Protein AF-A0A7C4BF02-F1 (afdb_monomer_lite)

Foldseek 3Di:
DDDPPPVVVVLVVLCVPPDPVLLVLLVVLLVVLLVCQVVQAEEEEQADLLVVLCVLVVSHHHYHHCDPDPCNLVVLLPDPAQEHEYAYFLDPVSVVVLVVSCVSCVVSNHHYDCSSVVSVSVCCVNGGGSSCVSVSVVSSVVVVVVVVVVVVVVPDD

Secondary structure (DSSP, 8-state):
---TTTHHHHHHHHHTT--HHHHHHHHHHHHHHHHHHHTTPPEEESSHHHHHHHHHTT--S-EEE--SSTTHHHHHHT---SEEEE---SSHHHHHHHHHHHHHHHHTTPEEE-HHHHHHHTTTTT--SGGGHHHHHHHHHHHHHHHHHHHHGGG--

Sequence (157 aa):
MPKVREEGALGRRTIEGLDAELIEEAREALTEVEEYAAEGVPILVEGKKDREALERLSIRGTILELSRGGRMLNLLESLKYKRVLILTDFDTKGRELASFCCKHLVKLGVEPILEPYQKLRKLRKKFKEVESLVKLRTLLERIEWRGQKTTSWKGVQ

Structure (mmCIF, N/CA/C/O backbone):
data_AF-A0A7C4BF02-F1
#
_entry.id   AF-A0A7C4BF02-F1
#
loop_
_atom_site.group_PDB
_atom_site.id
_atom_site.type_symbol
_atom_site.label_atom_id
_atom_site.label_alt_id
_atom_site.label_comp_id
_atom_site.label_asym_id
_atom_site.label_entity_id
_atom_site.label_seq_id
_atom_site.pdbx_PDB_ins_code
_atom_site.Cartn_x
_atom_site.Cartn_y
_atom_site.Cartn_z
_atom_site.occupancy
_atom_site.B_iso_or_equiv
_atom_site.auth_seq_id
_atom_site.auth_comp_id
_atom_site.auth_asym_id
_atom_site.auth_atom_id
_atom_site.pdbx_PDB_model_num
ATOM 1 N N . MET A 1 1 ? 4.911 9.441 -36.564 1.00 36.12 1 MET A N 1
ATOM 2 C CA . MET A 1 1 ? 5.320 8.062 -36.217 1.00 36.12 1 MET A CA 1
ATOM 3 C C . MET A 1 1 ? 6.658 8.126 -35.494 1.00 36.12 1 MET A C 1
ATOM 5 O O . MET A 1 1 ? 7.625 8.529 -36.133 1.00 36.12 1 MET A O 1
ATOM 9 N N . PRO A 1 2 ? 6.745 7.848 -34.183 1.00 38.44 2 PRO A N 1
ATOM 10 C CA . PRO A 1 2 ? 8.033 7.855 -33.501 1.00 38.44 2 PRO A CA 1
ATOM 11 C C . PRO A 1 2 ? 8.876 6.636 -33.912 1.00 38.44 2 PRO A C 1
ATOM 13 O O . PRO A 1 2 ? 8.358 5.579 -34.269 1.00 38.44 2 PRO A O 1
ATOM 16 N N . LYS A 1 3 ? 10.198 6.837 -33.939 1.00 37.12 3 LYS A N 1
ATOM 17 C CA . LYS A 1 3 ? 11.213 5.909 -34.455 1.00 37.12 3 LYS A CA 1
ATOM 18 C C . LYS A 1 3 ? 11.322 4.649 -33.584 1.00 37.12 3 LYS A C 1
ATOM 20 O O . LYS A 1 3 ? 11.780 4.708 -32.450 1.00 37.12 3 LYS A O 1
ATOM 25 N N . VAL A 1 4 ? 11.076 3.496 -34.205 1.00 49.25 4 VAL A N 1
ATOM 26 C CA . VAL A 1 4 ? 11.180 2.112 -33.684 1.00 49.25 4 VAL A CA 1
ATOM 27 C C . VAL A 1 4 ? 12.550 1.754 -33.052 1.00 49.25 4 VAL A C 1
ATOM 29 O O . VAL A 1 4 ? 12.707 0.700 -32.444 1.00 49.25 4 VAL A O 1
ATOM 32 N N . ARG A 1 5 ? 13.580 2.605 -33.173 1.00 42.94 5 ARG A N 1
ATOM 33 C CA . ARG A 1 5 ? 14.959 2.281 -32.755 1.00 42.94 5 ARG A CA 1
ATOM 34 C C . ARG A 1 5 ? 15.322 2.678 -31.315 1.00 42.94 5 ARG A C 1
ATOM 36 O O . ARG A 1 5 ? 16.200 2.036 -30.748 1.00 42.94 5 ARG A O 1
ATOM 43 N N . GLU A 1 6 ? 14.651 3.647 -30.688 1.00 38.41 6 GLU A N 1
ATOM 44 C CA . GLU A 1 6 ? 14.967 4.054 -29.298 1.00 38.41 6 GLU A CA 1
ATOM 45 C C . GLU A 1 6 ? 14.230 3.222 -28.229 1.00 38.41 6 GLU A C 1
ATOM 47 O O . GLU A 1 6 ? 14.739 3.015 -27.124 1.00 38.41 6 GLU A O 1
ATOM 52 N N . GLU A 1 7 ? 13.074 2.642 -28.566 1.00 43.06 7 GLU A N 1
ATOM 53 C CA . GLU A 1 7 ? 12.237 1.881 -27.623 1.00 43.06 7 GLU A CA 1
ATOM 54 C C . GLU A 1 7 ? 12.880 0.567 -27.141 1.00 43.06 7 GLU A C 1
ATOM 56 O O . GLU A 1 7 ? 12.553 0.062 -26.058 1.00 43.06 7 GLU A O 1
ATOM 61 N N . GLY A 1 8 ? 13.812 0.013 -27.924 1.00 46.59 8 GLY A N 1
ATOM 62 C CA . GLY A 1 8 ? 14.508 -1.239 -27.624 1.00 46.59 8 GLY A CA 1
ATOM 63 C C . GLY A 1 8 ? 15.544 -1.123 -26.499 1.00 46.59 8 GLY A C 1
ATOM 64 O O . GLY A 1 8 ? 15.666 -2.044 -25.689 1.00 46.59 8 GLY A O 1
ATOM 65 N N . ALA A 1 9 ? 16.253 0.008 -26.415 1.00 47.03 9 ALA A N 1
ATOM 66 C CA . ALA A 1 9 ? 17.348 0.217 -25.462 1.00 47.03 9 ALA A CA 1
ATOM 67 C C . ALA A 1 9 ? 16.859 0.672 -24.077 1.00 47.03 9 ALA A C 1
ATOM 69 O O . ALA A 1 9 ? 17.415 0.252 -23.059 1.00 47.03 9 ALA A O 1
ATOM 70 N N . LEU A 1 10 ? 15.798 1.487 -24.022 1.00 45.38 10 LEU A N 1
ATOM 71 C CA . LEU A 1 10 ? 15.197 1.914 -22.755 1.00 45.38 10 LEU A CA 1
ATOM 72 C C . LEU A 1 10 ? 14.503 0.735 -22.049 1.00 45.38 10 LEU A C 1
ATOM 74 O O . LEU A 1 10 ? 14.642 0.579 -20.843 1.00 45.38 10 LEU A O 1
ATOM 78 N N . GLY A 1 11 ? 13.852 -0.156 -22.813 1.00 51.66 11 GLY A N 1
ATOM 79 C CA . GLY A 1 11 ? 13.155 -1.325 -22.268 1.00 51.66 11 GLY A CA 1
ATOM 80 C C . GLY A 1 11 ? 14.069 -2.390 -21.650 1.00 51.66 11 GLY A C 1
ATOM 81 O O . GLY A 1 11 ? 13.701 -2.970 -20.637 1.00 51.66 11 GLY A O 1
ATOM 82 N N . ARG A 1 12 ? 15.269 -2.643 -22.201 1.00 54.81 12 ARG A N 1
ATOM 83 C CA . ARG A 1 12 ? 16.191 -3.658 -21.640 1.00 54.81 12 ARG A CA 1
ATOM 84 C C . ARG A 1 12 ? 16.698 -3.286 -20.241 1.00 54.81 12 ARG A C 1
ATOM 86 O O . ARG A 1 12 ? 16.664 -4.131 -19.356 1.00 54.81 12 ARG A O 1
ATOM 93 N N . ARG A 1 13 ? 17.079 -2.020 -20.022 1.00 58.25 13 ARG A N 1
ATOM 94 C CA . ARG A 1 13 ? 17.545 -1.527 -18.708 1.00 58.25 13 ARG A CA 1
ATOM 95 C C . ARG A 1 13 ? 16.451 -1.541 -17.637 1.00 58.25 13 ARG A C 1
ATOM 97 O O . ARG A 1 13 ? 16.737 -1.724 -16.458 1.00 58.25 13 ARG A O 1
ATOM 104 N N . THR A 1 14 ? 15.187 -1.345 -18.015 1.00 59.47 14 THR A N 1
ATOM 105 C CA . THR A 1 14 ? 14.084 -1.339 -17.040 1.00 59.47 14 THR A CA 1
ATOM 106 C C . THR A 1 14 ? 13.790 -2.740 -16.494 1.00 59.47 14 THR A C 1
ATOM 108 O O . THR A 1 14 ? 13.519 -2.865 -15.299 1.00 59.47 14 THR A O 1
ATOM 111 N N . ILE A 1 15 ? 13.910 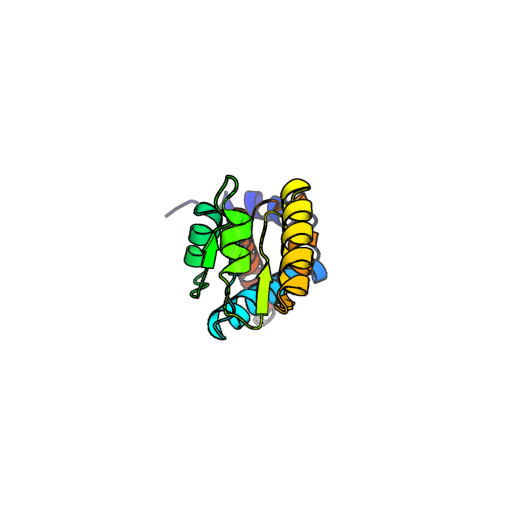-3.783 -17.324 1.00 67.50 15 ILE A N 1
ATOM 112 C CA . ILE A 1 15 ? 13.625 -5.185 -16.954 1.00 67.50 15 ILE A CA 1
ATOM 113 C C . ILE A 1 15 ? 14.808 -5.829 -16.206 1.00 67.50 15 ILE A C 1
ATOM 115 O O . ILE A 1 15 ? 14.627 -6.778 -15.457 1.00 67.50 15 ILE A O 1
ATOM 119 N N . GLU A 1 16 ? 16.022 -5.296 -16.360 1.00 69.12 16 GLU A N 1
ATOM 120 C CA . GLU A 1 16 ? 17.236 -5.818 -15.722 1.00 69.12 16 GLU A CA 1
ATOM 121 C C . GLU A 1 16 ? 17.086 -5.947 -14.195 1.00 69.12 16 GLU A C 1
ATOM 123 O O . GLU A 1 16 ? 16.898 -4.949 -13.502 1.00 69.12 16 GLU A O 1
ATOM 128 N N . GLY A 1 17 ? 17.142 -7.168 -13.656 1.00 70.94 17 GLY A N 1
ATOM 129 C CA . GLY A 1 17 ? 16.932 -7.438 -12.226 1.00 70.94 17 GLY A CA 1
ATOM 130 C C . GLY A 1 17 ? 15.467 -7.613 -11.798 1.00 70.94 17 GLY A C 1
ATOM 131 O O . GLY A 1 17 ? 15.192 -7.564 -10.602 1.00 70.94 17 GLY A O 1
ATOM 132 N N . LEU A 1 18 ? 14.541 -7.779 -12.748 1.00 82.25 18 LEU A N 1
ATOM 133 C CA . LEU A 1 18 ? 13.216 -8.360 -12.523 1.00 82.25 18 LEU A CA 1
ATOM 134 C C . LEU A 1 18 ? 13.226 -9.785 -13.083 1.00 82.25 18 LEU A C 1
ATOM 136 O O . LEU A 1 18 ? 13.359 -9.965 -14.294 1.00 82.25 18 LEU A O 1
ATOM 140 N N . ASP A 1 19 ? 13.137 -10.785 -12.212 1.00 87.00 19 ASP A N 1
ATOM 141 C CA . ASP A 1 19 ? 12.930 -12.172 -12.629 1.00 87.00 19 ASP A CA 1
ATOM 142 C C . ASP A 1 19 ? 11.437 -12.462 -12.863 1.00 87.00 19 ASP A C 1
ATOM 144 O O . ASP A 1 19 ? 10.567 -11.627 -12.602 1.00 87.00 19 ASP A O 1
ATOM 148 N N . ALA A 1 20 ? 11.148 -13.632 -13.436 1.00 87.81 20 ALA A N 1
ATOM 149 C CA . ALA A 1 20 ? 9.787 -14.033 -13.784 1.00 87.81 20 ALA A CA 1
ATOM 150 C C . ALA A 1 20 ? 8.870 -14.142 -12.555 1.00 87.81 20 ALA A C 1
ATOM 152 O O . ALA A 1 20 ? 7.702 -13.781 -12.648 1.00 87.81 20 ALA A O 1
ATOM 153 N N . GLU A 1 21 ? 9.404 -14.586 -11.416 1.00 90.69 21 GLU A N 1
ATOM 154 C CA . GLU A 1 21 ? 8.656 -14.715 -10.163 1.00 90.69 21 GLU A CA 1
ATOM 155 C C . GLU A 1 21 ? 8.212 -13.340 -9.653 1.00 90.69 21 GLU A C 1
ATOM 157 O O . GLU A 1 21 ? 7.029 -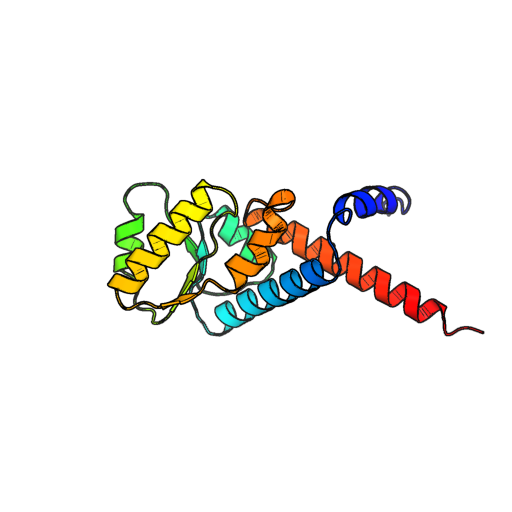13.115 -9.413 1.00 90.69 21 GLU A O 1
ATOM 162 N N . LEU A 1 22 ? 9.128 -12.370 -9.601 1.00 91.25 22 LEU A N 1
ATOM 163 C CA . LEU A 1 22 ? 8.820 -11.007 -9.179 1.00 91.25 22 LEU A CA 1
ATOM 164 C C . LEU A 1 22 ? 7.863 -10.289 -10.143 1.00 91.25 22 LEU A C 1
ATOM 166 O O . LEU A 1 22 ? 7.086 -9.433 -9.718 1.00 91.25 22 LEU A O 1
ATOM 170 N N . ILE A 1 23 ? 7.929 -10.607 -11.438 1.00 91.56 23 ILE A N 1
ATOM 171 C CA . ILE A 1 23 ? 6.986 -10.106 -12.447 1.00 91.56 23 ILE A CA 1
ATOM 172 C C . ILE A 1 23 ? 5.583 -10.655 -12.190 1.00 91.56 23 ILE A C 1
ATOM 174 O O . ILE A 1 23 ? 4.627 -9.879 -12.231 1.00 91.56 23 ILE A O 1
ATOM 178 N N . GLU A 1 24 ? 5.458 -11.956 -11.930 1.00 93.25 24 GLU A N 1
ATOM 179 C CA . GLU A 1 24 ? 4.157 -12.582 -11.702 1.00 93.25 24 GLU A CA 1
ATOM 180 C C . GLU A 1 24 ? 3.533 -12.092 -10.399 1.00 93.25 24 GLU A C 1
ATOM 182 O O . GLU A 1 24 ? 2.406 -11.604 -10.408 1.00 93.25 24 GLU A O 1
ATOM 187 N N . GLU A 1 25 ? 4.304 -12.053 -9.311 1.00 94.94 25 GLU A N 1
ATOM 188 C CA . GLU A 1 25 ? 3.827 -11.498 -8.044 1.00 94.94 25 GLU A CA 1
ATOM 189 C C . GLU A 1 25 ? 3.345 -10.046 -8.176 1.00 94.94 25 GLU A C 1
ATOM 191 O O . GLU A 1 25 ? 2.387 -9.634 -7.523 1.00 94.94 25 GLU A O 1
ATOM 196 N N . ALA A 1 26 ? 4.002 -9.245 -9.018 1.00 94.25 26 ALA A N 1
ATOM 197 C CA . ALA A 1 26 ? 3.590 -7.873 -9.278 1.00 94.25 26 ALA A CA 1
ATOM 198 C C . ALA A 1 26 ? 2.274 -7.788 -10.064 1.00 94.25 26 ALA A C 1
ATOM 200 O O . ALA A 1 26 ? 1.473 -6.888 -9.807 1.00 94.25 26 ALA A O 1
ATOM 201 N N . ARG A 1 27 ? 2.051 -8.703 -11.020 1.00 94.75 27 ARG A N 1
ATOM 202 C CA . ARG A 1 27 ? 0.784 -8.813 -11.762 1.00 94.75 27 ARG A CA 1
ATOM 203 C C . ARG A 1 27 ? -0.345 -9.239 -10.836 1.00 94.75 27 ARG A C 1
ATOM 205 O O . ARG A 1 27 ? -1.390 -8.591 -10.836 1.00 94.75 27 ARG A O 1
ATOM 212 N N . GLU A 1 28 ? -0.112 -10.273 -10.034 1.00 97.06 28 GLU A N 1
ATOM 213 C CA . GLU A 1 28 ? -1.065 -10.734 -9.027 1.00 97.06 28 GLU A CA 1
ATOM 214 C C . GLU A 1 28 ? -1.432 -9.602 -8.072 1.00 97.06 28 GLU A C 1
ATOM 216 O O . GLU A 1 28 ? -2.605 -9.312 -7.892 1.00 97.06 28 GLU A O 1
ATOM 221 N N . ALA A 1 29 ? -0.443 -8.892 -7.526 1.00 97.62 29 ALA A N 1
ATOM 222 C CA . ALA A 1 29 ? -0.702 -7.822 -6.573 1.00 97.62 29 ALA A CA 1
ATOM 223 C C . ALA A 1 29 ? -1.518 -6.666 -7.169 1.00 97.62 29 ALA A C 1
ATOM 225 O O . ALA A 1 29 ? -2.385 -6.120 -6.495 1.00 97.62 29 ALA A O 1
ATOM 226 N N . LEU A 1 30 ? -1.261 -6.273 -8.422 1.00 96.69 30 LEU A N 1
ATOM 227 C CA . LEU A 1 30 ? -2.083 -5.256 -9.089 1.00 96.69 30 LEU A CA 1
ATOM 228 C C . LEU A 1 30 ? -3.521 -5.747 -9.297 1.00 96.69 30 LEU A C 1
ATOM 230 O O . LEU A 1 30 ? -4.452 -4.984 -9.056 1.00 96.69 30 LEU A O 1
ATOM 234 N N . THR A 1 31 ? -3.686 -7.019 -9.667 1.00 97.06 31 THR A N 1
ATOM 235 C CA . THR A 1 31 ? -5.004 -7.652 -9.824 1.00 97.06 31 THR A CA 1
ATOM 236 C C . THR A 1 31 ? -5.753 -7.678 -8.492 1.00 97.06 31 THR A C 1
ATOM 238 O O . THR A 1 31 ? -6.892 -7.236 -8.425 1.00 97.06 31 THR A O 1
ATOM 241 N N . GLU A 1 32 ? -5.095 -8.073 -7.401 1.00 98.00 32 GLU A N 1
ATOM 242 C CA . GLU A 1 32 ? -5.687 -8.068 -6.059 1.00 98.00 32 GLU A CA 1
ATOM 243 C C . GLU A 1 32 ? -6.123 -6.654 -5.635 1.00 98.00 32 GLU A C 1
ATOM 245 O O . GLU A 1 32 ? -7.196 -6.482 -5.063 1.00 98.00 32 GLU A O 1
ATOM 250 N N . VAL A 1 33 ? -5.325 -5.612 -5.921 1.00 98.12 33 VAL A N 1
ATOM 251 C CA . VAL A 1 33 ? -5.723 -4.218 -5.631 1.00 98.12 33 VAL A CA 1
ATOM 252 C C . VAL A 1 33 ? -6.979 -3.826 -6.418 1.00 98.12 33 VAL A C 1
ATOM 254 O O . VAL A 1 33 ? -7.868 -3.180 -5.857 1.00 98.12 33 VAL A O 1
ATOM 257 N N . GLU A 1 34 ? -7.064 -4.203 -7.695 1.00 97.44 34 GLU A N 1
ATOM 258 C CA . GLU A 1 34 ? -8.245 -3.974 -8.537 1.00 97.44 34 GLU A CA 1
ATOM 259 C C . GLU A 1 34 ? -9.481 -4.708 -7.990 1.00 97.44 34 GLU A C 1
ATOM 261 O O . GLU A 1 34 ? -10.548 -4.103 -7.869 1.00 97.44 34 GLU A O 1
ATOM 266 N N . GLU A 1 35 ? -9.330 -5.973 -7.596 1.00 97.75 35 GLU A N 1
ATOM 267 C CA . GLU A 1 35 ? -10.394 -6.803 -7.021 1.00 97.75 35 GLU A CA 1
ATOM 268 C C . GLU A 1 35 ? -10.905 -6.229 -5.698 1.00 97.75 35 GLU A C 1
ATOM 270 O O . GLU A 1 35 ? -12.106 -6.007 -5.543 1.00 97.75 35 GLU A O 1
ATOM 275 N N . TYR A 1 36 ? -10.007 -5.880 -4.771 1.00 98.38 36 TYR A N 1
ATOM 276 C CA . TYR A 1 36 ? -10.392 -5.251 -3.508 1.00 98.38 36 TYR A CA 1
ATOM 277 C C . TYR A 1 36 ? -11.134 -3.928 -3.727 1.00 98.38 36 TYR A C 1
ATOM 279 O O . TYR A 1 36 ? -12.147 -3.673 -3.067 1.00 98.38 36 TYR A O 1
ATOM 287 N N . ALA A 1 37 ? -10.672 -3.096 -4.665 1.00 97.69 37 ALA A N 1
ATOM 288 C CA . ALA A 1 37 ? -11.370 -1.861 -5.012 1.00 97.69 37 ALA A CA 1
ATOM 289 C C . ALA A 1 37 ? -12.783 -2.139 -5.552 1.00 97.69 37 ALA A C 1
ATOM 291 O O . ALA A 1 37 ? -13.736 -1.471 -5.139 1.00 97.69 37 ALA A O 1
ATOM 292 N N . ALA A 1 38 ? -12.928 -3.137 -6.429 1.00 97.25 38 ALA A N 1
ATOM 293 C CA . ALA A 1 38 ? -14.206 -3.545 -7.008 1.00 97.25 38 ALA A CA 1
ATOM 294 C C . ALA A 1 38 ? -15.175 -4.134 -5.966 1.00 97.25 38 ALA A C 1
ATOM 296 O O . ALA A 1 38 ? -16.382 -3.904 -6.048 1.00 97.25 38 ALA A O 1
ATOM 297 N N . GLU A 1 39 ? -14.658 -4.822 -4.945 1.00 96.94 39 GLU A N 1
ATOM 298 C CA . GLU A 1 39 ? -15.418 -5.307 -3.782 1.00 96.94 39 GLU A CA 1
ATOM 299 C C . GLU A 1 39 ? -15.860 -4.183 -2.824 1.00 96.94 39 GLU A C 1
ATOM 301 O O . GLU A 1 39 ? -16.576 -4.429 -1.850 1.00 96.94 39 GLU A O 1
ATOM 306 N N . GLY A 1 40 ? -15.434 -2.942 -3.069 1.00 97.19 40 GLY A N 1
ATOM 307 C CA . GLY A 1 40 ? -15.737 -1.798 -2.214 1.00 97.19 40 GLY A CA 1
ATOM 308 C C . GLY A 1 40 ? -14.852 -1.702 -0.971 1.00 97.19 40 GLY A C 1
ATOM 309 O O . GLY A 1 40 ? -15.182 -0.952 -0.048 1.00 97.19 40 GLY A O 1
ATOM 310 N N . VAL A 1 41 ? -13.727 -2.425 -0.927 1.00 98.25 41 VAL A N 1
ATOM 311 C CA . VAL A 1 41 ? -12.707 -2.214 0.104 1.00 98.25 41 VAL A CA 1
ATOM 312 C C . VAL A 1 41 ? -12.030 -0.867 -0.153 1.00 98.25 41 VAL A C 1
ATOM 314 O O . VAL A 1 41 ? -11.499 -0.642 -1.243 1.00 98.25 41 VAL A O 1
ATOM 317 N N . PRO A 1 42 ? -12.012 0.051 0.827 1.00 98.06 42 PRO A N 1
ATOM 318 C CA . PRO A 1 42 ? -11.307 1.308 0.667 1.00 98.06 42 PRO A CA 1
ATOM 319 C C . PRO A 1 42 ? -9.789 1.092 0.622 1.00 98.06 42 PRO A C 1
ATOM 321 O O . PRO A 1 42 ? -9.238 0.312 1.403 1.00 98.06 42 PRO A O 1
ATOM 324 N N . ILE A 1 43 ? -9.116 1.840 -0.249 1.00 98.38 43 ILE A N 1
ATOM 325 C CA . ILE A 1 43 ? -7.656 1.869 -0.364 1.00 98.38 43 ILE A CA 1
ATOM 326 C C . ILE A 1 43 ? -7.137 3.130 0.317 1.00 98.38 43 ILE A C 1
ATOM 328 O O . ILE A 1 43 ? -7.498 4.243 -0.058 1.00 98.38 43 ILE A O 1
ATOM 332 N N . LEU A 1 44 ? -6.276 2.961 1.309 1.00 97.50 44 LEU A N 1
ATOM 333 C CA . LEU A 1 44 ? -5.642 4.033 2.058 1.00 97.50 44 LEU A CA 1
ATOM 334 C C . LEU A 1 44 ? -4.272 4.362 1.450 1.00 97.50 44 LEU A C 1
ATOM 336 O O . LEU A 1 44 ? -3.378 3.516 1.469 1.00 97.50 44 LEU A O 1
ATOM 340 N N . VAL A 1 45 ? -4.108 5.584 0.945 1.00 96.50 45 VAL A N 1
ATOM 341 C CA . VAL A 1 45 ? -2.886 6.084 0.283 1.00 96.50 45 VAL A CA 1
ATOM 342 C C . VAL A 1 45 ? -2.299 7.298 1.004 1.00 96.50 45 VAL A C 1
ATOM 344 O O . VAL A 1 45 ? -2.994 7.925 1.801 1.00 96.50 45 VAL A O 1
ATOM 347 N N . GLU A 1 46 ? -1.042 7.675 0.739 1.00 92.88 46 GLU A N 1
ATOM 348 C CA . GLU A 1 46 ? -0.414 8.819 1.425 1.00 92.88 46 GLU A CA 1
ATOM 349 C C . GLU A 1 46 ? -0.966 10.168 0.972 1.00 92.88 46 GLU A C 1
ATOM 351 O O . GLU A 1 46 ? -1.040 11.112 1.759 1.00 92.88 46 GLU A O 1
ATOM 356 N N . GLY A 1 47 ? -1.370 10.293 -0.290 1.00 92.25 47 GLY A N 1
ATOM 357 C CA . GLY A 1 47 ? -1.972 11.535 -0.741 1.00 92.25 47 GLY A CA 1
ATOM 358 C C . GLY A 1 47 ? -2.560 11.517 -2.139 1.00 92.25 47 GLY A C 1
ATOM 359 O O . GLY A 1 47 ? -2.624 10.504 -2.831 1.00 92.25 47 GLY A O 1
ATOM 360 N N . LYS A 1 48 ? -2.975 12.711 -2.563 1.00 92.94 48 LYS A N 1
ATOM 361 C CA . LYS A 1 48 ? -3.670 12.953 -3.829 1.00 92.94 48 LYS A CA 1
ATOM 362 C C . LYS A 1 48 ? -2.974 12.362 -5.057 1.00 92.94 48 LYS A C 1
ATOM 364 O O . LYS A 1 48 ? -3.647 11.855 -5.945 1.00 92.94 48 LYS A O 1
ATOM 369 N N . LYS A 1 49 ? -1.643 12.424 -5.131 1.00 93.69 49 LYS A N 1
ATOM 370 C CA . LYS A 1 49 ? -0.917 11.910 -6.300 1.00 93.69 49 LYS A CA 1
ATOM 371 C C . LYS A 1 49 ? -0.999 10.389 -6.422 1.00 93.69 49 LYS A C 1
ATOM 373 O O . LYS A 1 49 ? -1.144 9.880 -7.528 1.00 93.69 49 LYS A O 1
ATOM 378 N N . ASP A 1 50 ? -0.976 9.682 -5.298 1.00 95.50 50 ASP A N 1
ATOM 379 C CA . ASP A 1 50 ? -1.135 8.228 -5.264 1.00 95.50 50 ASP A CA 1
ATOM 380 C C . ASP A 1 50 ? -2.534 7.843 -5.728 1.00 95.50 50 ASP A C 1
ATOM 382 O O . ASP A 1 50 ? -2.696 6.966 -6.572 1.00 95.50 50 ASP A O 1
ATOM 386 N N . ARG A 1 51 ? -3.548 8.572 -5.250 1.00 96.06 51 ARG A N 1
ATOM 387 C CA . ARG A 1 51 ? -4.921 8.426 -5.731 1.00 96.06 51 ARG A CA 1
ATOM 388 C C . ARG A 1 51 ? -5.012 8.630 -7.243 1.00 96.06 51 ARG A C 1
ATOM 390 O O . ARG A 1 51 ? -5.556 7.775 -7.932 1.00 96.06 51 ARG A O 1
ATOM 397 N N . GLU A 1 52 ? -4.466 9.728 -7.765 1.00 95.88 52 GLU A N 1
ATOM 398 C CA . GLU A 1 52 ? -4.453 10.001 -9.209 1.00 95.88 52 GLU A CA 1
ATOM 399 C C . GLU A 1 52 ? -3.728 8.893 -9.994 1.00 95.88 52 GLU A C 1
ATOM 401 O O . GLU A 1 52 ? -4.116 8.561 -11.115 1.00 95.88 52 GLU A O 1
ATOM 406 N N . ALA A 1 53 ? -2.677 8.301 -9.423 1.00 96.12 53 ALA A N 1
ATOM 407 C CA . ALA A 1 53 ? -1.965 7.184 -10.028 1.00 96.12 53 ALA A CA 1
ATOM 408 C C . ALA A 1 53 ? -2.822 5.910 -10.089 1.00 96.12 53 ALA A C 1
ATOM 410 O O . ALA A 1 53 ? -2.866 5.273 -11.141 1.00 96.12 53 ALA A O 1
ATOM 411 N N . LEU A 1 54 ? -3.542 5.570 -9.015 1.00 97.06 54 LEU A N 1
ATOM 412 C CA . LEU A 1 54 ? -4.490 4.450 -9.005 1.00 97.06 54 LEU A CA 1
ATOM 413 C C . LEU A 1 54 ? -5.650 4.679 -9.987 1.00 97.06 54 LEU A C 1
ATOM 415 O O . LEU A 1 54 ? -5.994 3.784 -10.757 1.00 97.06 54 LEU A O 1
ATOM 419 N N . GLU A 1 55 ? -6.188 5.898 -10.058 1.00 96.00 55 GLU A N 1
ATOM 420 C CA . GLU A 1 55 ? -7.234 6.254 -11.027 1.00 96.00 55 GLU A CA 1
ATOM 421 C C . GLU A 1 55 ? -6.748 6.089 -12.482 1.00 96.00 55 GLU A C 1
ATOM 423 O O . GLU A 1 55 ? -7.487 5.577 -13.327 1.00 96.00 55 GLU A O 1
ATOM 428 N N . ARG A 1 56 ? -5.488 6.444 -12.786 1.00 96.50 56 ARG A N 1
ATOM 429 C CA . ARG A 1 56 ? -4.862 6.205 -14.107 1.00 96.50 56 ARG A CA 1
ATOM 430 C C . ARG A 1 56 ? -4.693 4.724 -14.436 1.00 96.50 56 ARG A C 1
ATOM 432 O O . ARG A 1 56 ? -4.704 4.369 -15.612 1.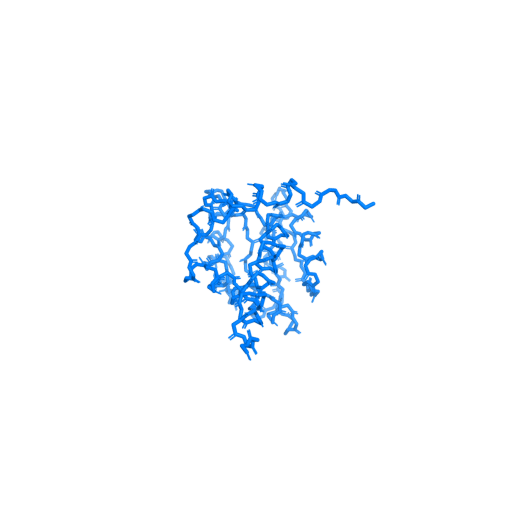00 96.50 56 ARG A O 1
ATOM 439 N N . LEU A 1 57 ? -4.552 3.877 -13.421 1.00 94.75 57 LEU A N 1
ATOM 440 C CA . LEU A 1 57 ? -4.550 2.421 -13.562 1.00 94.75 57 LEU A CA 1
ATOM 441 C C . LEU A 1 57 ? -5.963 1.840 -13.720 1.00 94.75 57 LEU A C 1
ATOM 443 O O . LEU A 1 57 ? -6.106 0.634 -13.842 1.00 94.75 57 LEU A O 1
ATOM 447 N N . SER A 1 58 ? -7.006 2.678 -13.762 1.00 95.06 58 SER A N 1
ATOM 448 C CA . SER A 1 58 ? -8.415 2.261 -13.751 1.00 95.06 58 SER A CA 1
ATOM 449 C C . SER A 1 58 ? -8.846 1.520 -12.481 1.00 95.06 58 SER A C 1
ATOM 451 O O . SER A 1 58 ? -9.928 0.935 -12.463 1.00 95.06 58 SER A O 1
ATOM 453 N N . ILE A 1 59 ? -8.075 1.632 -11.396 1.00 95.19 59 ILE A N 1
ATOM 454 C CA . ILE A 1 59 ? -8.481 1.189 -10.062 1.00 95.19 59 ILE A CA 1
ATOM 455 C C . ILE A 1 59 ? -9.500 2.208 -9.552 1.00 95.19 59 ILE A C 1
ATOM 457 O O . ILE A 1 59 ? -9.160 3.305 -9.104 1.00 95.19 59 ILE A O 1
ATOM 461 N N . ARG A 1 60 ? -10.781 1.865 -9.708 1.00 85.69 60 ARG A N 1
ATOM 462 C CA . ARG A 1 60 ? -11.921 2.716 -9.356 1.00 85.69 60 ARG A CA 1
ATOM 463 C C . ARG A 1 60 ? -12.584 2.149 -8.108 1.00 85.69 60 ARG A C 1
ATOM 465 O O . ARG A 1 60 ? -13.063 1.025 -8.117 1.00 85.69 60 ARG A O 1
ATOM 472 N N . GLY A 1 61 ? -12.611 2.938 -7.044 1.00 92.31 61 GLY A N 1
ATOM 473 C CA . GLY A 1 61 ? -13.172 2.556 -5.753 1.00 92.31 61 GLY A CA 1
ATOM 474 C C . GLY A 1 61 ? -13.019 3.690 -4.747 1.00 92.31 61 GLY A C 1
ATOM 475 O O . GLY A 1 61 ? -12.663 4.816 -5.108 1.00 92.31 61 GLY A O 1
ATOM 476 N N . THR A 1 62 ? -13.275 3.403 -3.474 1.00 96.88 62 THR A N 1
ATOM 477 C CA . THR A 1 62 ? -13.053 4.377 -2.403 1.00 96.88 62 THR A CA 1
ATOM 478 C C . THR A 1 62 ? -11.556 4.495 -2.123 1.00 96.88 62 THR A C 1
ATOM 480 O O . THR A 1 62 ? -10.971 3.609 -1.511 1.00 96.88 62 THR A O 1
ATOM 483 N N . ILE A 1 63 ? -10.931 5.598 -2.534 1.00 96.44 63 ILE A N 1
ATOM 484 C CA . ILE A 1 63 ? -9.524 5.886 -2.228 1.00 96.44 63 ILE A CA 1
ATOM 485 C C . ILE A 1 63 ? -9.467 6.984 -1.163 1.00 96.44 63 ILE A C 1
ATOM 487 O O . ILE A 1 63 ? -9.983 8.085 -1.360 1.00 96.44 63 ILE A O 1
ATOM 491 N N . LEU A 1 64 ? -8.861 6.666 -0.023 1.00 95.06 64 LEU A N 1
ATOM 492 C CA . LEU A 1 64 ? -8.753 7.523 1.150 1.00 95.06 64 LEU A CA 1
ATOM 493 C C . LEU A 1 64 ? -7.328 8.055 1.271 1.00 95.06 64 LEU A C 1
ATOM 495 O O . LEU A 1 64 ? -6.371 7.291 1.336 1.00 95.06 64 LEU A O 1
ATOM 499 N N . GLU A 1 65 ? -7.191 9.372 1.332 1.00 93.56 65 GLU A N 1
ATOM 500 C CA . GLU A 1 65 ? -5.898 10.044 1.420 1.00 93.56 65 GLU A CA 1
ATOM 501 C C . GLU A 1 65 ? -5.529 10.294 2.888 1.00 93.56 65 GLU A C 1
ATOM 503 O O . GLU A 1 65 ? -6.260 10.963 3.626 1.00 93.56 65 GLU A O 1
ATOM 508 N N . LEU A 1 66 ? -4.364 9.809 3.311 1.00 90.50 66 LEU A N 1
ATOM 509 C CA . LEU A 1 66 ? -3.752 10.127 4.596 1.00 90.50 66 LEU A CA 1
ATOM 510 C C . LEU A 1 66 ? -3.270 11.581 4.569 1.00 90.50 66 LEU A C 1
ATOM 512 O O . LEU A 1 66 ? -2.110 11.879 4.307 1.00 90.50 66 LEU A O 1
ATOM 516 N N . SER A 1 67 ? -4.177 12.525 4.825 1.00 71.94 67 SER A N 1
ATOM 517 C CA . SER A 1 67 ? -3.848 13.953 4.829 1.00 71.94 67 SER A CA 1
ATOM 518 C C . SER A 1 67 ? -2.598 14.237 5.674 1.00 71.94 67 SER A C 1
ATOM 520 O O . SER A 1 67 ? -2.526 13.817 6.832 1.00 71.94 67 SER A O 1
ATOM 522 N N . ARG A 1 68 ? -1.641 14.999 5.132 1.00 64.88 68 ARG A N 1
ATOM 523 C CA . ARG A 1 68 ? -0.482 15.480 5.898 1.00 64.88 68 ARG A CA 1
ATOM 524 C C . ARG A 1 68 ? -0.957 16.407 7.029 1.00 64.88 68 ARG A C 1
ATOM 526 O O . ARG A 1 68 ? -1.752 17.314 6.794 1.00 64.88 68 ARG A O 1
ATOM 533 N N . GLY A 1 69 ? -0.453 16.190 8.245 1.00 59.16 69 GLY A N 1
ATOM 534 C CA . GLY A 1 69 ? -0.881 16.890 9.467 1.00 59.16 69 GLY A CA 1
ATOM 535 C C . GLY A 1 69 ? -1.740 16.007 10.383 1.00 59.16 69 GLY A C 1
ATOM 536 O O . GLY A 1 69 ? -2.152 14.921 9.992 1.00 59.16 69 GLY A O 1
ATOM 537 N N . GLY A 1 70 ? -2.002 16.449 11.619 1.00 60.06 70 GLY A N 1
ATOM 538 C CA . GLY A 1 70 ? -2.591 15.644 12.712 1.00 60.06 70 GLY A CA 1
ATOM 539 C C . GLY A 1 70 ? -4.015 15.088 12.513 1.00 60.06 70 GLY A C 1
ATOM 540 O O . GLY A 1 70 ? -4.657 14.715 13.485 1.00 60.06 70 GLY A O 1
ATOM 541 N N . ARG A 1 71 ? -4.530 15.038 11.280 1.00 79.81 71 ARG A N 1
ATOM 542 C CA . ARG A 1 71 ? -5.873 14.560 10.917 1.00 79.81 71 ARG A CA 1
ATOM 543 C C . ARG A 1 71 ? -5.932 13.087 10.503 1.00 79.81 71 ARG A C 1
ATOM 545 O O . ARG A 1 71 ? -7.027 12.559 10.354 1.00 79.81 71 ARG A O 1
ATOM 552 N N . MET A 1 72 ? -4.787 12.417 10.357 1.00 88.62 72 MET A N 1
ATOM 553 C CA . MET A 1 72 ? -4.725 10.982 10.044 1.00 88.62 72 MET A CA 1
ATOM 554 C C . MET A 1 72 ? -5.497 10.123 11.055 1.00 88.62 72 MET A C 1
ATOM 556 O O . MET A 1 72 ? -6.260 9.253 10.653 1.00 88.62 72 MET A O 1
ATOM 560 N N . LEU A 1 73 ? -5.321 10.369 12.357 1.00 88.38 73 LEU A N 1
ATOM 561 C CA . LEU A 1 73 ? -6.029 9.614 13.397 1.00 88.38 73 LEU A CA 1
ATOM 562 C C . LEU A 1 73 ? -7.544 9.782 13.277 1.00 88.38 73 LEU A C 1
ATOM 564 O O . LEU A 1 73 ? -8.259 8.788 13.231 1.00 88.38 73 LEU A O 1
ATOM 568 N N . ASN A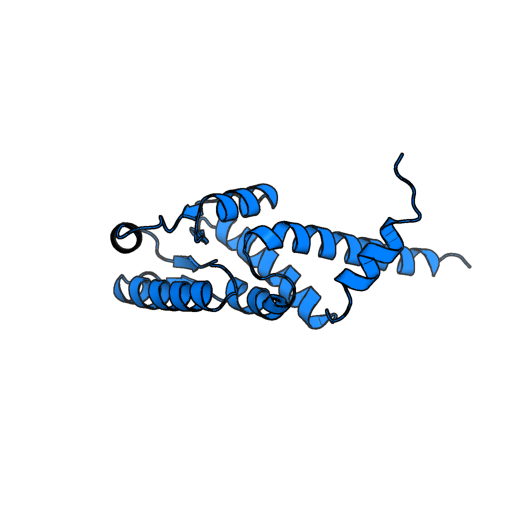 1 74 ? -8.011 11.019 13.098 1.00 89.69 74 ASN A N 1
ATOM 569 C CA . ASN A 1 74 ? -9.431 11.306 12.898 1.00 89.69 74 ASN A CA 1
ATOM 570 C C . ASN A 1 74 ? -9.996 10.569 11.675 1.00 89.69 74 ASN A C 1
ATOM 572 O O . ASN A 1 74 ? -11.128 10.096 11.719 1.00 89.69 74 ASN A O 1
ATOM 576 N N . LEU A 1 75 ? -9.223 10.462 10.584 1.00 92.25 75 LEU A N 1
ATOM 577 C CA . LEU A 1 75 ? -9.628 9.671 9.422 1.00 92.25 75 LEU A CA 1
ATOM 578 C C . LEU A 1 75 ? -9.801 8.202 9.812 1.00 92.25 75 LEU A C 1
ATOM 580 O O . LEU A 1 75 ? -10.874 7.660 9.567 1.00 92.25 75 LEU A O 1
ATOM 584 N N . LEU A 1 76 ? -8.791 7.583 10.433 1.00 92.81 76 LEU A N 1
ATOM 585 C CA . LEU A 1 76 ? -8.836 6.170 10.827 1.00 92.81 76 LEU A CA 1
ATOM 586 C C . LEU A 1 76 ? -10.007 5.873 11.775 1.00 92.81 76 LEU A C 1
ATOM 588 O O . LEU A 1 76 ? -10.729 4.905 11.565 1.00 92.81 76 LEU A O 1
ATOM 592 N N . GLU A 1 77 ? -10.239 6.733 12.766 1.00 92.06 77 GLU A N 1
ATOM 593 C CA . GLU A 1 77 ? -11.347 6.616 13.725 1.00 92.06 77 GLU A CA 1
ATOM 594 C C . GLU A 1 77 ? -12.727 6.817 13.081 1.00 92.06 77 GLU A C 1
ATOM 596 O O . GLU A 1 77 ? -13.727 6.298 13.572 1.00 92.06 77 GLU A O 1
ATOM 601 N N . SER A 1 78 ? -12.800 7.549 11.965 1.00 91.56 78 SER A N 1
ATOM 602 C CA . SER A 1 78 ? -14.053 7.777 11.235 1.00 91.56 78 SER A CA 1
ATOM 603 C C . SER A 1 78 ? -14.457 6.623 10.310 1.00 91.56 78 SER A C 1
ATOM 605 O O . SER A 1 78 ? -15.566 6.634 9.765 1.00 91.56 78 SER A O 1
ATOM 607 N N . LEU A 1 79 ? -13.578 5.633 10.104 1.00 92.62 79 LEU A N 1
ATOM 608 C CA . LEU A 1 79 ? -13.819 4.536 9.170 1.00 92.62 79 LEU A CA 1
ATOM 609 C C . LEU A 1 79 ? -14.924 3.612 9.680 1.00 92.62 79 LEU A C 1
ATOM 611 O O . LEU A 1 79 ? -14.858 3.067 10.775 1.00 92.62 79 LEU A O 1
ATOM 615 N N . LYS A 1 80 ? -15.927 3.381 8.829 1.00 92.88 80 LYS A N 1
ATOM 616 C CA . LYS A 1 80 ? -17.035 2.444 9.081 1.00 92.88 80 LYS A CA 1
ATOM 617 C C . LYS A 1 80 ? -16.930 1.178 8.226 1.00 92.88 80 LYS A C 1
ATOM 619 O O . LYS A 1 80 ? -17.942 0.596 7.845 1.00 92.88 80 LYS A O 1
ATOM 624 N N . TYR A 1 81 ? -15.707 0.784 7.884 1.00 95.62 81 TYR A N 1
ATOM 625 C CA . TYR A 1 81 ? -15.420 -0.355 7.014 1.00 95.62 81 TYR A CA 1
ATOM 626 C C . TYR A 1 81 ? -14.956 -1.557 7.832 1.00 95.62 81 TYR A C 1
ATOM 628 O O . TYR A 1 81 ? -14.294 -1.390 8.849 1.00 95.62 81 TYR A O 1
ATOM 636 N N . LYS A 1 82 ? -15.272 -2.773 7.370 1.00 97.25 82 LYS A N 1
ATOM 637 C CA . LYS A 1 82 ? -14.765 -4.005 7.999 1.00 97.25 82 LYS A CA 1
ATOM 638 C C . LYS A 1 82 ? -13.293 -4.248 7.689 1.00 97.25 82 LYS A C 1
ATOM 640 O O . LYS A 1 82 ? -12.570 -4.737 8.546 1.00 97.25 82 LYS A O 1
ATOM 645 N N . ARG A 1 83 ? -12.867 -3.905 6.470 1.00 98.25 83 ARG A N 1
ATOM 646 C CA . ARG A 1 83 ? -11.494 -4.071 5.992 1.00 98.25 83 ARG A CA 1
ATOM 647 C C . ARG A 1 83 ? -11.026 -2.821 5.259 1.00 98.25 83 ARG A C 1
ATOM 649 O O . ARG A 1 83 ? -11.857 -2.116 4.687 1.00 98.25 83 ARG A O 1
ATOM 656 N N . VAL A 1 84 ? -9.721 -2.568 5.255 1.00 98.50 84 VAL A N 1
ATOM 657 C CA . VAL A 1 84 ? -9.078 -1.450 4.544 1.00 98.50 84 VAL A CA 1
ATOM 658 C C . VAL A 1 84 ? -7.767 -1.943 3.945 1.00 98.50 84 VAL A C 1
ATOM 660 O O . VAL A 1 84 ? -6.937 -2.492 4.667 1.00 98.50 84 VAL A O 1
ATOM 663 N N . LEU A 1 85 ? -7.548 -1.712 2.652 1.00 98.62 85 LEU A N 1
ATOM 664 C CA . LEU A 1 85 ? -6.264 -1.981 2.008 1.00 98.62 85 LEU A CA 1
ATOM 665 C C . LEU A 1 85 ? -5.315 -0.811 2.246 1.00 98.62 85 LEU A C 1
ATOM 667 O O . LEU A 1 85 ? -5.669 0.335 1.989 1.00 98.62 85 LEU A O 1
ATOM 671 N N . ILE A 1 86 ? -4.106 -1.087 2.729 1.00 98.25 86 ILE A N 1
ATOM 672 C CA . ILE A 1 86 ? -3.083 -0.056 2.940 1.00 98.25 86 ILE A CA 1
ATOM 673 C C . ILE A 1 86 ? -2.114 -0.068 1.761 1.00 98.25 86 ILE A C 1
ATOM 675 O O . ILE A 1 86 ? -1.480 -1.086 1.491 1.00 98.25 86 ILE A O 1
ATOM 679 N N . LEU A 1 87 ? -1.95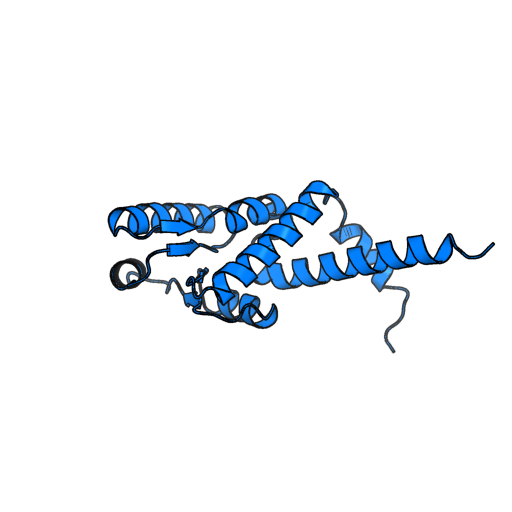3 1.078 1.100 1.00 97.50 87 LEU A N 1
ATOM 680 C CA . LEU A 1 87 ? -1.024 1.258 -0.010 1.00 97.50 87 LEU A CA 1
ATOM 681 C C . LEU A 1 87 ? -0.262 2.580 0.147 1.00 97.50 87 LEU A C 1
ATOM 683 O O . LEU A 1 87 ? -0.598 3.591 -0.462 1.00 97.50 87 LEU A O 1
ATOM 687 N N . THR A 1 88 ? 0.753 2.562 1.009 1.00 95.56 88 THR A N 1
ATOM 688 C CA . THR A 1 88 ? 1.695 3.675 1.208 1.00 95.56 88 THR A CA 1
ATOM 689 C C . THR A 1 88 ? 2.914 3.535 0.300 1.00 95.56 88 THR A C 1
ATOM 691 O O . THR A 1 88 ? 3.078 2.516 -0.380 1.00 95.56 88 THR A O 1
ATOM 694 N N . ASP A 1 89 ? 3.809 4.523 0.317 1.00 95.12 89 ASP A N 1
ATOM 695 C CA . ASP A 1 89 ? 5.073 4.408 -0.394 1.00 95.12 89 ASP A CA 1
ATOM 696 C C . ASP A 1 89 ? 5.915 3.240 0.156 1.00 95.12 89 ASP A C 1
ATOM 698 O O . ASP A 1 89 ? 5.848 2.821 1.319 1.00 95.12 89 ASP A O 1
ATOM 702 N N . PHE A 1 90 ? 6.741 2.667 -0.713 1.00 94.06 90 PHE A N 1
ATOM 703 C CA . PHE A 1 90 ? 7.570 1.499 -0.414 1.00 94.06 90 PHE A CA 1
ATOM 704 C C . PHE A 1 90 ? 8.925 1.870 0.211 1.00 94.06 90 PHE A C 1
ATOM 706 O O . PHE A 1 90 ? 9.813 1.013 0.340 1.00 94.06 90 PHE A O 1
ATOM 713 N N . ASP A 1 91 ? 9.103 3.140 0.579 1.00 92.69 91 ASP A N 1
ATOM 714 C CA . ASP A 1 91 ? 10.268 3.640 1.295 1.00 92.69 91 ASP A CA 1
ATOM 715 C C . ASP A 1 91 ? 10.176 3.372 2.815 1.00 92.69 91 ASP A C 1
ATOM 717 O O . ASP A 1 91 ? 9.266 2.704 3.317 1.00 92.69 91 ASP A O 1
ATOM 721 N N . THR A 1 92 ? 11.179 3.820 3.573 1.00 92.12 92 THR A N 1
ATOM 722 C CA . THR A 1 92 ? 11.208 3.602 5.027 1.00 92.12 92 THR A CA 1
ATOM 723 C C . THR A 1 92 ? 10.050 4.307 5.738 1.00 92.12 92 THR A C 1
ATOM 725 O O . THR A 1 92 ? 9.455 3.715 6.637 1.00 92.12 92 THR A O 1
ATOM 728 N N . LYS A 1 93 ? 9.704 5.531 5.322 1.00 92.31 93 LYS A N 1
ATOM 729 C CA . LYS A 1 93 ? 8.647 6.331 5.953 1.00 92.31 93 LYS A CA 1
ATOM 730 C C . LYS A 1 93 ? 7.273 5.748 5.649 1.00 92.31 93 LYS A C 1
ATOM 732 O O . LYS A 1 93 ? 6.482 5.562 6.570 1.00 92.31 93 LYS A O 1
ATOM 737 N N . GLY A 1 94 ? 7.025 5.367 4.401 1.00 93.56 94 GLY A N 1
ATOM 738 C CA . GLY A 1 94 ? 5.786 4.710 4.004 1.00 93.56 94 GLY A CA 1
ATOM 739 C C . GLY A 1 94 ? 5.592 3.366 4.715 1.00 93.56 94 GLY A C 1
ATOM 740 O O . GLY A 1 94 ? 4.477 3.031 5.118 1.00 93.56 94 GLY A O 1
ATOM 741 N N . ARG A 1 95 ? 6.672 2.624 5.011 1.00 94.81 95 ARG A N 1
ATOM 742 C CA . ARG A 1 95 ? 6.601 1.409 5.850 1.00 94.81 95 ARG A CA 1
ATOM 743 C C . ARG A 1 95 ? 6.201 1.712 7.296 1.00 94.81 95 ARG A C 1
ATOM 745 O O . ARG A 1 95 ? 5.403 0.978 7.883 1.00 94.81 95 ARG A O 1
ATOM 752 N N . GLU A 1 96 ? 6.795 2.737 7.898 1.00 95.31 96 GLU A N 1
ATOM 753 C CA . GLU A 1 96 ? 6.443 3.173 9.254 1.00 95.31 96 GLU A CA 1
ATOM 754 C C . GLU A 1 96 ? 4.977 3.607 9.318 1.00 95.31 96 GLU A C 1
ATOM 756 O O . GLU A 1 96 ? 4.257 3.205 10.234 1.00 95.31 96 GLU A O 1
ATOM 761 N N . LEU A 1 97 ? 4.515 4.326 8.294 1.00 94.88 97 LEU A N 1
ATOM 762 C CA . LEU A 1 97 ? 3.132 4.757 8.142 1.00 94.88 97 LEU A CA 1
ATOM 763 C C . LEU A 1 97 ? 2.164 3.577 7.980 1.00 94.88 97 LEU A C 1
ATOM 765 O O . LEU A 1 97 ? 1.143 3.531 8.666 1.00 94.88 97 LEU A O 1
ATOM 769 N N . ALA A 1 98 ? 2.499 2.580 7.156 1.00 96.38 98 ALA A N 1
ATOM 770 C CA . ALA A 1 98 ? 1.696 1.365 7.016 1.00 96.38 98 ALA A CA 1
ATOM 771 C C . ALA A 1 98 ? 1.587 0.596 8.342 1.00 96.38 98 ALA A C 1
ATOM 773 O O . ALA A 1 98 ? 0.500 0.179 8.741 1.00 96.38 98 ALA A O 1
ATOM 774 N N . SER A 1 99 ? 2.705 0.455 9.064 1.00 96.81 99 SER A N 1
ATOM 775 C CA . SER A 1 99 ? 2.742 -0.179 10.389 1.00 96.81 99 SER A CA 1
ATOM 776 C C . SER A 1 99 ? 1.900 0.588 11.412 1.00 96.81 99 SER A C 1
ATOM 778 O O . SER A 1 99 ? 1.156 -0.012 12.191 1.00 96.81 99 SER A O 1
ATOM 780 N N . PHE A 1 100 ? 1.978 1.920 11.391 1.00 95.50 100 PHE A N 1
ATOM 781 C CA . PHE A 1 100 ? 1.158 2.787 12.227 1.00 95.50 100 PHE A CA 1
ATOM 782 C C . PHE A 1 100 ? -0.336 2.597 11.939 1.00 95.50 100 PHE A C 1
ATOM 784 O O . PHE A 1 100 ? -1.097 2.348 12.878 1.00 95.50 100 PHE A O 1
ATOM 791 N N . CYS A 1 101 ? -0.746 2.658 10.668 1.00 96.19 101 CYS A N 1
ATOM 792 C CA . CYS A 1 101 ? -2.143 2.503 10.260 1.00 96.19 101 CYS A CA 1
ATOM 793 C C . CYS A 1 101 ? -2.673 1.117 10.630 1.00 96.19 101 CYS A C 1
ATOM 795 O O . CYS A 1 101 ? -3.716 1.022 11.266 1.00 96.19 101 CYS A O 1
ATOM 797 N N . CYS A 1 102 ? -1.918 0.055 10.338 1.00 97.50 102 CYS A N 1
ATOM 798 C CA . CYS A 1 102 ? -2.271 -1.321 10.690 1.00 97.50 102 CYS A CA 1
ATOM 799 C C . CYS A 1 102 ? -2.563 -1.470 12.193 1.00 97.50 102 CYS A C 1
ATOM 801 O O . CYS A 1 102 ? -3.639 -1.923 12.578 1.00 97.50 102 CYS A O 1
ATOM 803 N N . LYS A 1 103 ? -1.658 -0.994 13.061 1.00 97.00 103 LYS A N 1
ATOM 804 C CA . LYS A 1 103 ? -1.852 -1.053 14.521 1.00 97.00 103 LYS A CA 1
ATOM 805 C C . LYS A 1 103 ? -3.096 -0.299 14.993 1.00 97.00 103 LYS A C 1
ATOM 807 O O . LYS A 1 103 ? -3.713 -0.721 15.966 1.00 97.00 103 LYS A O 1
ATOM 812 N N . HIS A 1 104 ? -3.432 0.825 14.362 1.00 96.12 104 HIS A N 1
ATOM 813 C CA . HIS A 1 104 ? -4.605 1.615 14.739 1.00 96.12 104 HIS A CA 1
ATOM 814 C C . HIS A 1 104 ? -5.901 0.990 14.222 1.00 96.12 104 HIS A C 1
ATOM 816 O O . HIS A 1 104 ? -6.843 0.862 14.994 1.00 96.12 104 HIS A O 1
ATOM 822 N N . LEU A 1 105 ? -5.929 0.523 12.972 1.00 97.25 105 LEU A N 1
ATOM 823 C CA . LEU A 1 105 ? -7.083 -0.165 12.387 1.00 97.25 105 LEU A CA 1
ATOM 824 C C . LEU A 1 105 ? -7.470 -1.404 13.200 1.00 97.25 105 LEU A C 1
ATOM 826 O O . LEU A 1 105 ? -8.629 -1.537 13.582 1.00 97.25 105 LEU A O 1
ATOM 830 N N . VAL A 1 106 ? -6.492 -2.234 13.583 1.00 97.75 106 VAL A N 1
ATOM 831 C CA . VAL A 1 106 ? -6.742 -3.420 14.421 1.00 97.75 106 VAL A CA 1
ATOM 832 C C . VAL A 1 106 ? -7.380 -3.041 15.761 1.00 97.75 106 VAL A C 1
ATOM 834 O O . VAL A 1 106 ? -8.331 -3.687 16.192 1.00 97.75 106 VAL A O 1
ATOM 837 N N . LYS A 1 107 ? -6.911 -1.967 16.415 1.00 97.00 107 LYS A N 1
ATOM 838 C CA . LYS A 1 107 ? -7.511 -1.471 17.670 1.00 97.00 107 LYS A CA 1
ATOM 839 C C . LYS A 1 107 ? -8.949 -0.983 17.490 1.00 97.00 107 LYS A C 1
ATOM 841 O O . LYS A 1 107 ? -9.725 -1.047 18.436 1.00 97.00 107 LYS A O 1
ATOM 846 N N . LEU A 1 108 ? -9.285 -0.498 16.299 1.00 96.25 108 LEU A N 1
ATOM 847 C CA . LEU A 1 108 ? -10.624 -0.044 15.930 1.00 96.25 108 LEU A CA 1
ATOM 848 C C . LEU A 1 108 ? -11.524 -1.192 15.434 1.00 96.25 108 LEU A C 1
ATOM 850 O O . LEU A 1 108 ? -12.669 -0.945 15.069 1.00 96.25 108 LEU A O 1
ATOM 854 N N . GLY A 1 109 ? -11.033 -2.439 15.418 1.00 97.19 109 GLY A N 1
ATOM 855 C CA . GLY A 1 109 ? -11.780 -3.592 14.907 1.00 97.19 109 GLY A CA 1
ATOM 856 C C . GLY A 1 109 ? -11.902 -3.623 13.380 1.00 97.19 109 GLY A C 1
ATOM 857 O O . GLY A 1 109 ? -12.783 -4.300 12.855 1.00 97.19 109 GLY A O 1
ATOM 858 N N . VAL A 1 110 ? -11.035 -2.893 12.675 1.00 98.06 110 VAL A N 1
ATOM 859 C CA . VAL A 1 110 ? -10.957 -2.860 11.212 1.00 98.06 110 VAL A CA 1
ATOM 860 C C . VAL A 1 110 ? -9.780 -3.718 10.758 1.00 98.06 110 VAL A C 1
ATOM 862 O O . VAL A 1 110 ? -8.659 -3.545 11.232 1.00 98.06 110 VAL A O 1
ATOM 865 N N . GLU A 1 111 ? -10.019 -4.634 9.828 1.00 98.25 111 GLU A N 1
ATOM 866 C CA . GLU A 1 111 ? -9.005 -5.542 9.290 1.00 98.25 111 GLU A CA 1
ATOM 867 C C . GLU A 1 111 ? -8.114 -4.830 8.250 1.00 98.25 111 GLU A C 1
ATOM 869 O O . GLU A 1 111 ? -8.608 -4.402 7.202 1.00 98.25 111 GLU A O 1
ATOM 874 N N . PRO A 1 112 ? -6.802 -4.673 8.495 1.00 98.31 112 PRO A N 1
ATOM 875 C CA . PRO A 1 112 ? -5.891 -4.142 7.491 1.00 98.31 112 PRO A CA 1
ATOM 876 C C . PRO A 1 112 ? -5.483 -5.232 6.490 1.00 98.31 112 PRO A C 1
ATOM 878 O O . PRO A 1 112 ? -4.922 -6.252 6.879 1.00 98.31 112 PRO A O 1
ATOM 881 N N . ILE A 1 113 ? -5.681 -4.970 5.200 1.00 98.62 113 ILE A N 1
ATOM 882 C CA . ILE A 1 113 ? -5.197 -5.804 4.092 1.00 98.62 113 ILE A CA 1
ATOM 883 C C . ILE A 1 113 ? -3.825 -5.285 3.657 1.00 98.62 113 ILE A C 1
ATOM 885 O O . ILE A 1 113 ? -3.651 -4.087 3.400 1.00 98.62 113 ILE A O 1
ATOM 889 N N . LEU A 1 114 ? -2.844 -6.186 3.590 1.00 98.06 114 LEU A N 1
ATOM 890 C CA . LEU A 1 114 ? -1.436 -5.851 3.339 1.00 98.06 114 LEU A CA 1
ATOM 891 C C . LEU A 1 114 ? -0.774 -6.746 2.289 1.00 98.06 114 LEU A C 1
ATOM 893 O O . LEU A 1 114 ? 0.351 -6.462 1.883 1.00 98.06 114 LEU A O 1
ATOM 897 N N . GLU A 1 115 ? -1.432 -7.811 1.854 1.00 97.81 115 GLU A N 1
ATOM 898 C CA . GLU A 1 115 ? -0.901 -8.820 0.942 1.00 97.81 115 GLU A CA 1
ATOM 899 C C . GLU A 1 115 ? -0.437 -8.187 -0.383 1.00 97.81 115 GLU A C 1
ATOM 901 O O . GLU A 1 115 ? 0.748 -8.343 -0.712 1.00 97.81 115 GLU A O 1
ATOM 906 N N . PRO A 1 116 ? -1.244 -7.347 -1.071 1.00 97.69 116 PRO A N 1
ATOM 907 C CA . PRO A 1 116 ? -0.800 -6.722 -2.316 1.00 97.69 116 PRO A CA 1
ATOM 908 C C . PRO A 1 116 ? 0.352 -5.736 -2.082 1.00 97.69 116 PRO A C 1
ATOM 910 O O . PRO A 1 116 ? 1.319 -5.687 -2.846 1.00 97.69 116 PRO A O 1
ATOM 913 N N . TYR A 1 117 ? 0.309 -4.991 -0.971 1.00 97.62 117 TYR A N 1
ATOM 914 C CA . TYR A 1 117 ? 1.392 -4.092 -0.564 1.00 97.62 117 TYR A CA 1
ATOM 915 C C . TYR A 1 117 ? 2.708 -4.852 -0.359 1.00 97.62 117 TYR A C 1
ATOM 917 O O . TYR A 1 117 ? 3.760 -4.403 -0.815 1.00 97.62 117 TYR A O 1
ATOM 925 N N . GLN A 1 118 ? 2.678 -6.014 0.298 1.00 96.50 118 GLN A N 1
ATOM 926 C CA . GLN A 1 118 ? 3.872 -6.818 0.566 1.00 96.50 118 GLN A CA 1
ATOM 927 C C . GLN A 1 118 ? 4.508 -7.358 -0.718 1.00 96.50 118 GLN A C 1
ATOM 929 O O . GLN A 1 118 ? 5.737 -7.282 -0.845 1.00 96.50 118 GLN A O 1
ATOM 934 N N . LYS A 1 119 ? 3.691 -7.843 -1.664 1.00 96.50 119 LYS A N 1
ATOM 935 C CA . LYS A 1 119 ? 4.135 -8.278 -2.998 1.00 96.50 119 LYS A CA 1
ATOM 936 C C . LYS A 1 119 ? 4.781 -7.115 -3.761 1.00 96.50 119 LYS A C 1
ATOM 938 O O . LYS A 1 119 ? 5.959 -7.183 -4.119 1.00 96.50 119 LYS A O 1
ATOM 943 N N . LEU A 1 120 ? 4.085 -5.980 -3.886 1.00 95.50 120 LEU A N 1
ATOM 944 C CA . LEU A 1 120 ? 4.600 -4.789 -4.582 1.00 95.50 120 LEU A CA 1
ATOM 945 C C . LEU A 1 120 ? 5.881 -4.234 -3.939 1.00 95.50 120 LEU A C 1
ATOM 947 O O . LEU A 1 120 ? 6.812 -3.833 -4.635 1.00 95.50 120 LEU A O 1
ATOM 951 N N . ARG A 1 121 ? 6.011 -4.279 -2.610 1.00 94.25 121 ARG A N 1
ATOM 952 C CA . ARG A 1 121 ? 7.195 -3.773 -1.893 1.00 94.25 121 ARG A CA 1
ATOM 953 C C . ARG A 1 121 ? 8.491 -4.520 -2.233 1.00 94.25 121 ARG A C 1
ATOM 955 O O . ARG A 1 121 ? 9.592 -3.989 -2.018 1.00 94.25 121 ARG A O 1
ATOM 962 N N . LYS A 1 122 ? 8.421 -5.742 -2.769 1.00 93.38 122 LYS A N 1
ATOM 963 C CA . LYS A 1 122 ? 9.611 -6.461 -3.261 1.00 93.38 122 LYS A CA 1
ATOM 964 C C . LYS A 1 122 ? 10.289 -5.698 -4.408 1.00 93.38 122 LYS A C 1
ATOM 966 O O . LYS A 1 122 ? 11.518 -5.682 -4.491 1.00 93.38 122 LYS A O 1
ATOM 971 N N . LEU A 1 123 ? 9.517 -4.927 -5.176 1.00 90.75 123 LEU A N 1
ATOM 972 C CA . LEU A 1 123 ? 9.974 -4.078 -6.277 1.00 90.75 123 LEU A CA 1
ATOM 973 C C . LEU A 1 123 ? 10.582 -2.727 -5.853 1.00 90.75 123 LEU A C 1
ATOM 975 O O . LEU A 1 123 ? 11.063 -1.984 -6.714 1.00 90.75 123 LEU A O 1
ATOM 979 N N . ARG A 1 124 ? 10.638 -2.402 -4.550 1.00 89.56 124 ARG A N 1
ATOM 980 C CA . ARG A 1 124 ? 11.060 -1.079 -4.029 1.00 89.56 124 ARG A CA 1
ATOM 981 C C . ARG A 1 124 ? 12.420 -0.564 -4.511 1.00 89.56 124 ARG A C 1
ATOM 983 O O . ARG A 1 124 ? 12.696 0.627 -4.435 1.00 89.56 124 ARG A O 1
ATOM 990 N N . LYS A 1 125 ? 13.309 -1.445 -4.988 1.00 87.38 125 LYS A N 1
ATOM 991 C CA . LYS A 1 125 ? 14.594 -1.032 -5.581 1.00 87.38 125 LYS A CA 1
ATOM 992 C C . LYS A 1 125 ? 14.399 -0.213 -6.865 1.00 87.38 125 LYS A C 1
ATOM 994 O O . LYS A 1 125 ? 15.228 0.643 -7.156 1.00 87.38 125 LYS A O 1
ATOM 999 N N . LYS A 1 126 ? 13.318 -0.471 -7.609 1.00 87.75 126 LYS A N 1
ATOM 1000 C CA . LYS A 1 126 ? 12.970 0.183 -8.882 1.00 87.75 126 LYS A CA 1
ATOM 1001 C C . LYS A 1 126 ? 11.735 1.080 -8.774 1.00 87.75 126 LYS A C 1
ATOM 1003 O O . LYS A 1 126 ? 11.688 2.114 -9.433 1.00 87.75 126 LYS A O 1
ATOM 1008 N N . PHE A 1 127 ? 10.771 0.700 -7.941 1.00 89.94 127 PHE A N 1
ATOM 1009 C CA . PHE A 1 127 ? 9.464 1.342 -7.819 1.00 89.94 127 PHE A CA 1
ATOM 1010 C C . PHE A 1 127 ? 9.235 1.697 -6.350 1.00 89.94 127 PHE A C 1
ATOM 1012 O O . PHE A 1 127 ? 8.851 0.834 -5.574 1.00 89.94 127 PHE A O 1
ATOM 1019 N N . LYS A 1 128 ? 9.593 2.919 -5.936 1.00 88.56 128 LYS A N 1
ATOM 1020 C CA . LYS A 1 128 ? 9.579 3.334 -4.516 1.00 88.56 128 LYS A CA 1
ATOM 1021 C C . LYS A 1 128 ? 8.266 3.954 -4.061 1.00 88.56 128 LYS A C 1
ATOM 1023 O O . LYS A 1 128 ? 7.966 3.888 -2.880 1.00 88.56 128 LYS A O 1
ATOM 1028 N N . GLU A 1 129 ? 7.537 4.555 -4.986 1.00 93.12 129 GLU A N 1
ATOM 1029 C CA . GLU A 1 129 ? 6.355 5.373 -4.710 1.00 93.12 129 GLU A CA 1
ATOM 1030 C C . GLU A 1 129 ? 5.123 4.705 -5.320 1.00 93.12 129 GLU A C 1
ATOM 1032 O O . GLU A 1 129 ? 5.248 4.033 -6.354 1.00 93.12 129 GLU A O 1
ATOM 1037 N N . VAL A 1 130 ? 3.935 4.918 -4.758 1.00 92.31 130 VAL A N 1
ATOM 1038 C CA . VAL A 1 130 ? 2.685 4.405 -5.353 1.00 92.31 130 VAL A CA 1
ATOM 1039 C C . VAL A 1 130 ? 2.473 4.978 -6.759 1.00 92.31 130 VAL A C 1
ATOM 1041 O O . VAL A 1 130 ? 2.089 4.252 -7.677 1.00 92.31 130 VAL A O 1
ATOM 1044 N N . GLU A 1 131 ? 2.863 6.236 -6.996 1.00 93.88 131 GLU A N 1
ATOM 1045 C CA . GLU A 1 131 ? 2.873 6.855 -8.333 1.00 93.88 131 GLU A CA 1
ATOM 1046 C C . GLU A 1 131 ? 3.638 6.025 -9.384 1.00 93.88 131 GLU A C 1
ATOM 1048 O O . GLU A 1 131 ? 3.326 6.039 -10.581 1.00 93.88 131 GLU A O 1
ATOM 1053 N N . SER A 1 132 ? 4.656 5.273 -8.952 1.00 93.19 132 SER A N 1
ATOM 1054 C CA . SER A 1 132 ? 5.478 4.458 -9.843 1.00 93.19 132 SER A CA 1
ATOM 1055 C C . SER A 1 132 ? 4.781 3.181 -10.332 1.00 93.19 132 SER A C 1
ATOM 1057 O O . SER A 1 132 ? 5.241 2.594 -11.316 1.00 93.19 132 SER A O 1
ATOM 1059 N N . LEU A 1 133 ? 3.632 2.803 -9.756 1.00 93.44 133 LEU A N 1
ATOM 1060 C CA . LEU A 1 133 ? 2.817 1.674 -10.221 1.00 93.44 133 LEU A CA 1
ATOM 1061 C C . LEU A 1 133 ? 2.290 1.870 -11.650 1.00 93.44 133 LEU A C 1
ATOM 1063 O O . LEU A 1 133 ? 2.196 0.906 -12.405 1.00 93.44 133 LEU A O 1
ATOM 1067 N N . VAL A 1 134 ? 2.058 3.115 -12.084 1.00 93.38 134 VAL A N 1
ATOM 1068 C CA . VAL A 1 134 ? 1.712 3.416 -13.487 1.00 93.38 134 VAL A CA 1
ATOM 1069 C C . VAL A 1 134 ? 2.821 2.950 -14.432 1.00 93.38 134 VAL A C 1
ATOM 1071 O O . VAL A 1 134 ? 2.564 2.342 -15.468 1.00 93.38 134 VAL A O 1
ATOM 1074 N N . LYS A 1 135 ? 4.085 3.182 -14.057 1.00 91.88 135 LYS A N 1
ATOM 1075 C CA . LYS A 1 135 ? 5.242 2.731 -14.846 1.00 91.88 135 LYS A CA 1
ATOM 1076 C C . LYS A 1 135 ? 5.375 1.210 -14.813 1.00 91.88 135 LYS A C 1
ATOM 1078 O O . LYS A 1 135 ? 5.768 0.624 -15.820 1.00 91.88 135 LYS A O 1
ATOM 1083 N N . LEU A 1 136 ? 5.069 0.590 -13.672 1.00 91.88 136 LEU A N 1
ATOM 1084 C CA . LEU A 1 136 ? 5.063 -0.862 -13.518 1.00 91.88 136 LEU A CA 1
ATOM 1085 C C . LEU A 1 136 ? 4.030 -1.507 -14.450 1.00 91.88 136 LEU A C 1
ATOM 1087 O O . LEU A 1 136 ? 4.405 -2.388 -15.216 1.00 91.88 136 LEU A O 1
ATOM 1091 N N . ARG A 1 137 ? 2.780 -1.024 -14.477 1.00 93.44 137 ARG A N 1
ATOM 1092 C CA . ARG A 1 137 ? 1.731 -1.531 -15.381 1.00 93.44 137 ARG A CA 1
ATOM 1093 C C . ARG A 1 137 ? 2.178 -1.502 -16.842 1.00 93.44 137 ARG A C 1
ATOM 1095 O O . ARG A 1 137 ? 2.176 -2.539 -17.501 1.00 93.44 137 ARG A O 1
ATOM 1102 N N . THR A 1 138 ? 2.685 -0.356 -17.302 1.00 91.56 138 THR A N 1
ATOM 1103 C CA . THR A 1 138 ? 3.229 -0.205 -18.661 1.00 91.56 138 THR A CA 1
ATOM 1104 C C . THR A 1 138 ? 4.383 -1.173 -18.936 1.00 91.56 138 THR A C 1
ATOM 1106 O O . THR A 1 138 ? 4.539 -1.671 -20.050 1.00 91.56 138 THR A O 1
ATOM 1109 N N . LEU A 1 139 ? 5.240 -1.444 -17.946 1.00 90.12 139 LEU A N 1
ATOM 1110 C CA . LEU A 1 139 ? 6.334 -2.402 -18.098 1.00 90.12 139 LEU A CA 1
ATOM 1111 C C . LEU A 1 139 ? 5.813 -3.834 -18.268 1.00 90.12 139 LEU A C 1
ATOM 1113 O O . LEU A 1 139 ? 6.289 -4.539 -19.158 1.00 90.12 139 LEU A O 1
ATOM 1117 N N . LEU A 1 140 ? 4.842 -4.242 -17.451 1.00 90.50 140 LEU A N 1
ATOM 1118 C CA . LEU A 1 140 ? 4.245 -5.578 -17.490 1.00 90.50 140 LEU A CA 1
ATOM 1119 C C . LEU A 1 140 ? 3.553 -5.838 -18.838 1.00 90.50 140 LEU A C 1
ATOM 1121 O O . LEU A 1 140 ? 3.803 -6.868 -19.461 1.00 90.50 140 LEU A O 1
ATOM 1125 N N . GLU A 1 141 ? 2.794 -4.867 -19.352 1.00 89.75 141 GLU A N 1
ATOM 1126 C CA . GLU A 1 141 ? 2.161 -4.938 -20.682 1.00 89.75 141 GLU A CA 1
ATOM 1127 C C . GLU A 1 141 ? 3.192 -5.112 -21.809 1.00 89.75 141 GLU A C 1
ATOM 1129 O O . GLU A 1 141 ? 3.000 -5.881 -22.755 1.00 89.75 141 GLU A O 1
ATOM 1134 N N . ARG A 1 142 ? 4.341 -4.433 -21.705 1.00 87.56 142 ARG A N 1
ATOM 1135 C CA . ARG A 1 142 ? 5.428 -4.562 -22.689 1.00 87.56 142 ARG A CA 1
ATOM 1136 C C . ARG A 1 142 ? 6.108 -5.926 -22.639 1.00 87.56 142 ARG A C 1
ATOM 1138 O O . ARG A 1 142 ? 6.555 -6.402 -23.685 1.00 87.56 142 ARG A O 1
ATOM 1145 N N . ILE A 1 143 ? 6.246 -6.518 -21.454 1.00 86.25 143 ILE A N 1
ATOM 1146 C CA . ILE A 1 143 ? 6.816 -7.862 -21.282 1.00 86.25 143 ILE A CA 1
ATOM 1147 C C . ILE A 1 143 ? 5.881 -8.894 -21.919 1.00 86.25 143 ILE A C 1
ATOM 1149 O O . ILE A 1 143 ? 6.328 -9.702 -22.733 1.00 86.25 143 ILE A O 1
ATOM 1153 N N . GLU A 1 144 ? 4.584 -8.795 -21.636 1.00 84.69 144 GLU A N 1
ATOM 1154 C CA . GLU A 1 144 ? 3.547 -9.665 -22.190 1.00 84.69 144 GLU A CA 1
ATOM 1155 C C . GLU A 1 144 ? 3.504 -9.614 -23.726 1.00 84.69 144 GLU A C 1
ATOM 1157 O O . GLU A 1 144 ? 3.601 -10.648 -24.392 1.00 84.69 144 GLU A O 1
ATOM 1162 N N . TRP A 1 145 ? 3.491 -8.409 -24.307 1.00 83.88 145 TRP A N 1
ATOM 1163 C CA . TRP A 1 145 ? 3.526 -8.221 -25.761 1.00 83.88 145 TRP A CA 1
ATOM 1164 C C . TRP A 1 145 ? 4.745 -8.884 -26.427 1.00 83.88 145 TRP A C 1
ATOM 1166 O O . TRP A 1 145 ? 4.647 -9.464 -27.514 1.00 83.88 145 TRP A O 1
ATOM 1176 N N . ARG A 1 146 ? 5.920 -8.815 -25.785 1.00 78.62 146 ARG A N 1
ATOM 1177 C CA . ARG A 1 146 ? 7.148 -9.444 -26.301 1.00 78.62 146 ARG A CA 1
ATOM 1178 C C . ARG A 1 146 ? 7.080 -10.968 -26.249 1.00 78.62 146 ARG A C 1
ATOM 1180 O O . ARG A 1 146 ? 7.515 -11.598 -27.211 1.00 78.62 146 ARG A O 1
ATOM 1187 N N . GLY A 1 147 ? 6.515 -11.537 -25.183 1.00 72.25 147 GLY A N 1
ATOM 1188 C CA . GLY A 1 147 ? 6.312 -12.983 -25.053 1.00 72.25 147 GLY A CA 1
ATOM 1189 C C . GLY A 1 147 ? 5.410 -13.549 -26.155 1.00 72.25 147 GLY A C 1
ATOM 1190 O O . GLY A 1 147 ? 5.750 -14.548 -26.788 1.00 72.25 147 GLY A O 1
ATOM 1191 N N . GLN A 1 148 ? 4.312 -12.858 -26.475 1.00 69.50 148 GLN A N 1
ATOM 1192 C CA . GLN A 1 148 ? 3.379 -13.283 -27.528 1.00 69.50 148 GLN A CA 1
ATOM 1193 C C . GLN A 1 148 ? 4.017 -13.276 -28.932 1.00 69.50 148 GLN A C 1
ATOM 1195 O O . GLN A 1 148 ? 3.825 -14.207 -29.718 1.00 69.50 148 GLN A O 1
ATOM 1200 N N . LYS A 1 149 ? 4.844 -12.265 -29.244 1.00 61.91 149 LYS A N 1
ATOM 1201 C CA . LYS A 1 149 ? 5.586 -12.186 -30.517 1.00 61.91 149 LYS A CA 1
ATOM 1202 C C . LYS A 1 149 ? 6.574 -13.342 -30.681 1.00 61.91 149 LYS A C 1
ATOM 1204 O O . LYS A 1 149 ? 6.664 -13.900 -31.768 1.00 61.91 149 LYS A O 1
ATOM 1209 N N . THR A 1 150 ? 7.297 -13.733 -29.633 1.00 60.84 150 THR A N 1
ATOM 1210 C CA . THR A 1 150 ? 8.251 -14.851 -29.727 1.00 60.84 150 THR A CA 1
ATOM 1211 C C . THR A 1 150 ? 7.580 -16.205 -29.947 1.00 60.84 150 THR A C 1
ATOM 1213 O O . THR A 1 150 ? 8.151 -17.053 -30.629 1.00 60.84 150 THR A O 1
ATOM 1216 N N . THR A 1 151 ? 6.366 -16.401 -29.429 1.00 58.28 151 THR A N 1
ATOM 1217 C CA . THR A 1 151 ? 5.604 -17.647 -29.610 1.00 58.28 151 THR A CA 1
ATOM 1218 C C . THR A 1 151 ? 4.967 -17.724 -31.001 1.00 58.28 151 THR A C 1
ATOM 1220 O O . THR A 1 151 ? 4.992 -18.779 -31.626 1.00 58.28 151 THR A O 1
ATOM 1223 N N . SER A 1 152 ? 4.488 -16.597 -31.543 1.00 56.47 152 SER A N 1
ATOM 1224 C CA . SER A 1 152 ? 3.890 -16.531 -32.887 1.00 56.47 152 SER A CA 1
ATOM 1225 C C . SER A 1 152 ? 4.893 -16.766 -34.031 1.00 56.47 152 SER A C 1
ATOM 1227 O O . SER A 1 152 ? 4.508 -17.307 -35.063 1.00 56.47 152 SER A O 1
ATOM 1229 N N . TRP A 1 153 ? 6.179 -16.432 -33.859 1.00 51.38 153 TRP A N 1
ATOM 1230 C CA . TRP A 1 153 ? 7.212 -16.667 -34.886 1.00 51.38 153 TRP A CA 1
ATOM 1231 C C . TRP A 1 153 ? 7.725 -18.115 -34.945 1.00 51.38 153 TRP A C 1
ATOM 1233 O O . TRP A 1 153 ? 8.398 -18.476 -35.904 1.00 51.38 153 TRP A O 1
ATOM 1243 N N . LYS A 1 154 ? 7.406 -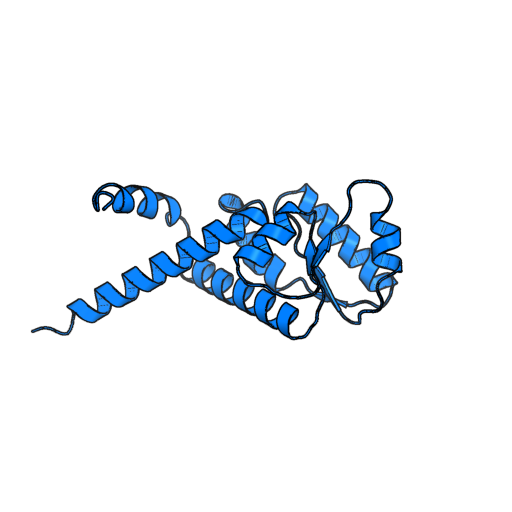18.961 -33.956 1.00 52.72 154 LYS A N 1
ATOM 1244 C CA . LYS A 1 154 ? 7.795 -20.384 -33.950 1.00 52.72 154 LYS A CA 1
ATOM 1245 C C . LYS A 1 154 ? 6.809 -21.306 -34.684 1.00 52.72 154 LYS A C 1
ATOM 1247 O O . LYS A 1 154 ? 7.049 -22.505 -34.733 1.00 52.72 154 LYS A O 1
ATOM 1252 N N . GLY A 1 155 ? 5.720 -20.765 -35.237 1.00 46.66 155 GLY A N 1
ATOM 1253 C CA . GLY A 1 155 ? 4.659 -21.526 -35.911 1.00 46.66 155 GLY A CA 1
ATOM 1254 C C . GLY A 1 155 ? 4.635 -21.419 -37.438 1.00 46.66 155 GLY A C 1
ATOM 1255 O O . GLY A 1 155 ? 3.662 -21.855 -38.042 1.00 46.66 155 GLY A O 1
ATOM 1256 N N . VAL A 1 156 ? 5.654 -20.823 -38.064 1.00 49.25 156 VAL A N 1
ATOM 1257 C CA . VAL A 1 156 ? 5.766 -20.745 -39.529 1.00 49.25 156 VAL A CA 1
ATOM 1258 C C . VAL A 1 156 ? 7.022 -21.511 -39.942 1.00 49.25 156 VAL A C 1
ATOM 1260 O O . VAL A 1 156 ? 8.122 -20.960 -39.922 1.00 49.25 156 VAL A O 1
ATOM 1263 N N . GLN A 1 157 ? 6.852 -22.799 -40.241 1.00 41.22 157 GLN A N 1
ATOM 1264 C CA . GLN A 1 157 ? 7.792 -23.605 -41.023 1.00 41.22 157 GLN A CA 1
ATOM 1265 C C . GLN A 1 157 ? 7.100 -24.053 -42.303 1.00 41.22 157 GLN A C 1
ATOM 1267 O O . GLN A 1 157 ? 5.903 -24.409 -42.211 1.00 41.22 157 GLN A O 1
#

Radius of gyration: 18.11 Å; chains: 1; bounding box: 35×40×59 Å

pLDDT: mean 85.84, std 17.15, range [36.12, 98.62]